Protein AF-A0A0B7BHS2-F1 (afdb_monomer)

Foldseek 3Di:
DPQQADPPPNVFHKDKDKDWDAKDADPPPAPDHRHIAHIDIDIDIDGPDPVVVVVVVVCVVCVVVVNPDGAAQDPVVRDHRD

Structure (mmCIF, N/CA/C/O backbone):
data_AF-A0A0B7BHS2-F1
#
_entry.id   AF-A0A0B7BHS2-F1
#
loop_
_atom_site.group_PDB
_atom_site.id
_atom_site.type_symbol
_atom_site.label_atom_id
_atom_site.label_alt_id
_atom_site.label_comp_id
_atom_site.label_asym_id
_atom_site.label_entity_id
_atom_site.label_seq_id
_atom_site.pdbx_PDB_ins_code
_atom_site.Cartn_x
_atom_site.Cartn_y
_atom_site.Cartn_z
_atom_site.occupancy
_atom_site.B_iso_or_equiv
_atom_site.auth_seq_id
_atom_site.auth_comp_id
_atom_site.auth_asym_id
_atom_site.auth_atom_id
_atom_site.pdbx_PDB_model_num
ATOM 1 N N . LEU A 1 1 ? 21.652 -0.183 6.102 1.00 48.28 1 LEU A N 1
ATOM 2 C CA . LEU A 1 1 ? 21.346 0.516 4.834 1.00 48.28 1 LEU A CA 1
ATOM 3 C C . LEU A 1 1 ? 20.226 -0.259 4.158 1.00 48.28 1 LEU A C 1
ATOM 5 O O . LEU A 1 1 ? 20.411 -1.445 3.924 1.00 48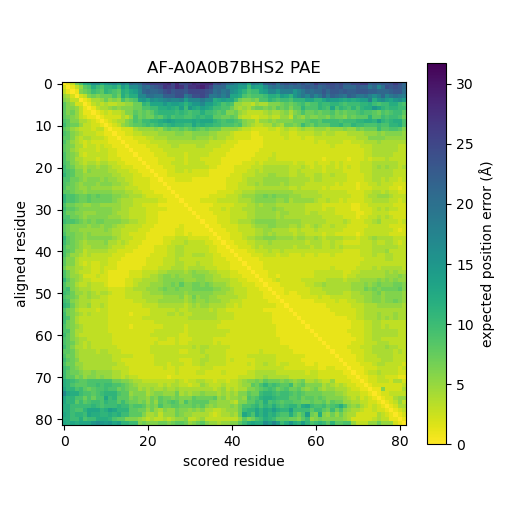.28 1 LEU A O 1
ATOM 9 N N . ILE A 1 2 ? 19.053 0.346 3.960 1.00 57.44 2 ILE A N 1
ATOM 10 C CA . ILE A 1 2 ? 17.980 -0.296 3.183 1.00 57.44 2 ILE A CA 1
ATOM 11 C C . ILE A 1 2 ? 18.422 -0.225 1.715 1.00 57.44 2 ILE A C 1
ATOM 13 O O . ILE A 1 2 ? 18.791 0.868 1.281 1.00 57.44 2 ILE A O 1
ATOM 17 N N . PRO A 1 3 ? 18.464 -1.341 0.972 1.00 59.19 3 PRO A N 1
ATOM 18 C CA . PRO A 1 3 ? 18.898 -1.311 -0.415 1.00 59.19 3 PRO A CA 1
ATOM 19 C C . PRO A 1 3 ? 17.985 -0.402 -1.246 1.00 59.19 3 PRO A C 1
ATOM 21 O O . PRO A 1 3 ? 16.763 -0.435 -1.120 1.00 59.19 3 PRO A O 1
ATOM 24 N N . HIS A 1 4 ? 18.595 0.419 -2.101 1.00 67.06 4 HIS A N 1
ATOM 25 C CA . HIS A 1 4 ? 17.890 1.260 -3.078 1.00 67.06 4 HIS A CA 1
ATOM 26 C C . HIS A 1 4 ? 17.381 0.458 -4.292 1.00 67.06 4 HIS A C 1
ATOM 28 O O . HIS A 1 4 ? 16.843 1.041 -5.229 1.00 67.06 4 HIS A O 1
ATOM 34 N N . TRP A 1 5 ? 17.577 -0.861 -4.279 1.00 74.25 5 TRP A N 1
ATOM 35 C CA . TRP A 1 5 ? 17.270 -1.797 -5.352 1.00 74.25 5 TRP A CA 1
ATOM 36 C C . TRP A 1 5 ? 16.274 -2.855 -4.873 1.00 74.25 5 TRP A C 1
ATOM 38 O O . TRP A 1 5 ? 16.220 -3.202 -3.691 1.00 74.25 5 TRP A O 1
ATOM 48 N N . ALA A 1 6 ? 15.479 -3.373 -5.804 1.00 79.94 6 ALA A N 1
ATOM 49 C CA . ALA A 1 6 ? 14.625 -4.529 -5.568 1.00 79.94 6 ALA A CA 1
ATOM 50 C C . ALA A 1 6 ? 15.441 -5.829 -5.666 1.00 79.94 6 ALA A C 1
ATOM 52 O O . ALA A 1 6 ? 16.213 -5.996 -6.605 1.00 79.94 6 ALA A O 1
ATOM 53 N N . GLY A 1 7 ? 15.251 -6.745 -4.708 1.00 81.75 7 GLY A N 1
ATOM 54 C CA . GLY A 1 7 ? 15.938 -8.042 -4.626 1.00 81.75 7 GLY A CA 1
ATOM 55 C C . GLY A 1 7 ? 16.070 -8.768 -5.970 1.00 81.75 7 GLY A C 1
ATOM 56 O O . GLY A 1 7 ? 15.035 -9.081 -6.554 1.00 81.75 7 GLY A O 1
ATOM 57 N N . GLY A 1 8 ? 17.287 -9.046 -6.458 1.00 86.81 8 GLY A N 1
ATOM 58 C CA . GLY A 1 8 ? 17.512 -9.695 -7.760 1.00 86.81 8 GLY A CA 1
ATOM 59 C C . GLY A 1 8 ? 17.515 -8.753 -8.974 1.00 86.81 8 GLY A C 1
ATOM 60 O O . GLY A 1 8 ? 17.505 -9.221 -10.110 1.00 86.81 8 GLY A O 1
ATOM 61 N N . TYR A 1 9 ? 17.501 -7.436 -8.743 1.00 85.88 9 TYR A N 1
ATOM 62 C CA . TYR A 1 9 ? 17.550 -6.382 -9.761 1.00 85.88 9 TYR A CA 1
ATOM 63 C C . TYR A 1 9 ? 18.591 -5.310 -9.402 1.00 85.88 9 TYR A C 1
ATOM 65 O O . TYR A 1 9 ? 18.361 -4.114 -9.573 1.00 85.88 9 TYR A O 1
ATOM 73 N N . GLU A 1 10 ? 19.749 -5.726 -8.895 1.00 85.75 10 GLU A N 1
ATOM 74 C CA . GLU A 1 10 ? 20.776 -4.868 -8.287 1.00 85.75 10 GLU A CA 1
ATOM 75 C C . GLU A 1 10 ? 21.287 -3.760 -9.231 1.00 85.75 10 GLU A C 1
ATOM 77 O O . GLU A 1 10 ? 21.650 -2.681 -8.770 1.00 85.75 10 GLU A O 1
ATOM 82 N N . ASN A 1 11 ? 21.261 -4.000 -10.547 1.00 87.38 11 ASN A N 1
ATOM 83 C CA . ASN A 1 11 ? 21.680 -3.047 -11.586 1.00 87.38 11 ASN A CA 1
ATOM 84 C C . ASN A 1 11 ? 20.506 -2.372 -12.319 1.00 87.38 11 ASN A C 1
ATOM 86 O O . ASN A 1 11 ? 20.704 -1.725 -13.346 1.00 87.38 11 ASN A O 1
ATOM 90 N N . THR A 1 12 ? 19.276 -2.544 -11.831 1.00 89.50 12 THR A N 1
ATOM 91 C CA . THR A 1 12 ? 18.078 -1.943 -12.429 1.00 89.50 12 THR A CA 1
ATOM 92 C C . THR A 1 12 ? 17.615 -0.771 -11.566 1.00 89.50 12 THR A C 1
ATOM 94 O O . THR A 1 12 ? 17.543 -0.908 -10.339 1.00 89.50 12 THR A O 1
ATOM 97 N N . PRO A 1 13 ? 17.236 0.377 -12.158 1.00 90.31 13 PRO A N 1
ATOM 98 C CA . PRO A 1 13 ? 16.573 1.433 -11.402 1.00 90.31 13 PRO A CA 1
ATOM 99 C C . PRO A 1 13 ? 15.324 0.889 -10.696 1.00 90.31 13 PRO A C 1
ATOM 101 O O . PRO A 1 13 ? 14.761 -0.125 -11.098 1.00 90.31 13 PRO A O 1
ATOM 104 N N . THR A 1 14 ? 14.884 1.531 -9.620 1.00 92.69 14 THR A N 1
ATOM 105 C CA . THR A 1 14 ? 13.774 1.032 -8.798 1.00 92.69 14 THR A CA 1
ATOM 106 C C . THR A 1 14 ? 12.794 2.159 -8.503 1.00 92.69 14 THR A C 1
ATOM 108 O O . THR A 1 14 ? 13.178 3.237 -8.054 1.00 92.69 14 THR A O 1
ATOM 111 N N . TRP A 1 15 ? 11.509 1.901 -8.728 1.00 92.69 15 TRP A N 1
ATOM 112 C CA . TRP A 1 15 ? 10.423 2.755 -8.276 1.00 92.69 15 TRP A CA 1
ATOM 113 C C . TRP A 1 15 ? 10.251 2.608 -6.769 1.00 92.69 15 TRP A C 1
ATOM 115 O O . TRP A 1 15 ? 10.054 1.501 -6.263 1.00 92.69 15 TRP A O 1
ATOM 125 N N . LYS A 1 16 ? 10.288 3.733 -6.058 1.00 92.75 16 LYS A N 1
ATOM 126 C CA . LYS A 1 16 ? 9.962 3.817 -4.635 1.00 92.75 16 LYS A CA 1
ATOM 127 C C . LYS A 1 16 ? 8.525 4.309 -4.484 1.00 92.75 16 LYS A C 1
ATOM 129 O O . LYS A 1 16 ? 8.178 5.359 -5.019 1.00 92.75 16 LYS A O 1
ATOM 134 N N . ILE A 1 17 ? 7.707 3.566 -3.746 1.00 94.06 17 ILE A N 1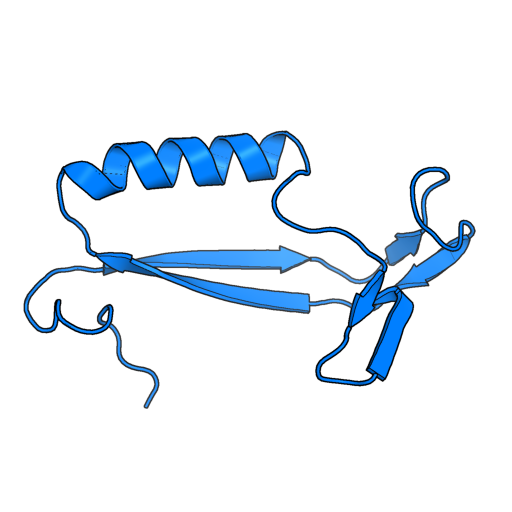
ATOM 135 C CA . ILE A 1 17 ? 6.315 3.922 -3.460 1.00 94.06 17 ILE A CA 1
ATOM 136 C C . ILE A 1 17 ? 6.181 4.123 -1.956 1.00 94.06 17 ILE A C 1
ATOM 138 O O . ILE A 1 17 ? 6.317 3.168 -1.190 1.00 94.06 17 ILE A O 1
ATOM 142 N N . ASP A 1 18 ? 5.906 5.355 -1.542 1.00 95.00 18 ASP A N 1
ATOM 143 C CA . ASP A 1 18 ? 5.670 5.698 -0.143 1.00 95.00 18 ASP A CA 1
ATOM 144 C C . ASP A 1 18 ? 4.167 5.833 0.118 1.00 95.00 18 ASP A C 1
ATOM 146 O O . ASP A 1 18 ? 3.488 6.693 -0.442 1.00 95.00 18 ASP A O 1
ATOM 150 N N . TYR A 1 19 ? 3.649 4.976 0.994 1.00 95.50 19 TYR A N 1
ATOM 151 C CA . TYR A 1 19 ? 2.290 5.059 1.507 1.00 95.50 19 TYR A CA 1
ATOM 152 C C . TYR A 1 19 ? 2.302 5.715 2.880 1.00 95.50 19 TYR A C 1
ATOM 154 O O . TYR A 1 19 ? 2.963 5.228 3.804 1.00 95.50 19 TYR A O 1
ATOM 162 N N . TYR A 1 20 ? 1.523 6.784 3.021 1.00 94.12 20 TYR A N 1
ATOM 163 C CA . TYR A 1 20 ? 1.317 7.474 4.285 1.00 94.12 20 TYR A CA 1
ATOM 164 C C . TYR A 1 20 ? -0.157 7.440 4.676 1.00 94.12 20 TYR A C 1
ATOM 166 O O . TYR A 1 20 ? -1.018 7.928 3.945 1.00 94.12 20 TYR A O 1
ATOM 174 N N . PHE A 1 21 ? -0.427 6.877 5.850 1.00 92.44 21 PHE A N 1
ATOM 175 C CA . PHE A 1 21 ? -1.742 6.862 6.469 1.00 92.44 21 PHE A CA 1
ATOM 176 C C . PHE A 1 21 ? -1.647 7.578 7.814 1.00 92.44 21 PHE A C 1
ATOM 178 O O . PHE A 1 21 ? -1.005 7.060 8.732 1.00 92.44 21 PHE A O 1
ATOM 185 N N . PRO A 1 22 ? -2.244 8.770 7.958 1.00 94.62 22 PRO A N 1
ATOM 186 C CA . PRO A 1 22 ? -2.304 9.441 9.246 1.00 94.62 22 PRO A CA 1
ATOM 187 C C . PRO A 1 22 ? -3.207 8.666 10.212 1.00 94.62 22 PRO A C 1
ATOM 189 O O . PRO A 1 22 ? -4.047 7.868 9.793 1.00 94.62 22 PRO A O 1
ATOM 192 N N . SER A 1 23 ? -3.042 8.916 11.510 1.00 95.44 23 SER A N 1
ATOM 193 C CA . SER A 1 23 ? -3.976 8.429 12.524 1.00 95.44 23 SER A CA 1
ATOM 194 C C . SER A 1 23 ? -5.368 9.002 12.277 1.00 95.44 23 SER A C 1
ATOM 196 O O . SER A 1 23 ? -5.529 10.067 11.676 1.00 95.44 23 SER A O 1
ATOM 198 N N . GLY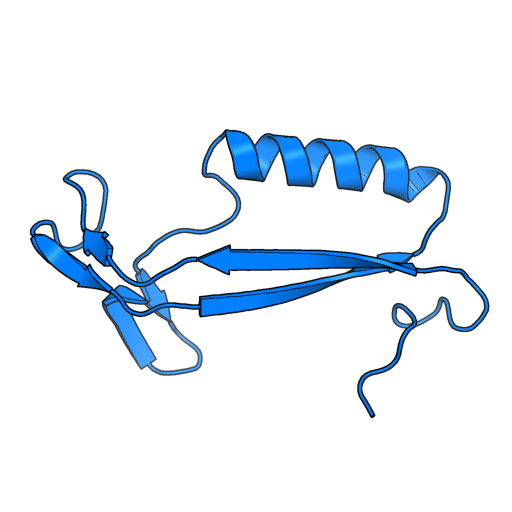 A 1 24 ? -6.388 8.303 12.756 1.00 96.25 24 GLY A N 1
ATOM 199 C CA . GLY A 1 24 ? -7.762 8.738 12.565 1.00 96.25 24 GLY A CA 1
ATOM 200 C C . GLY A 1 24 ? -8.747 7.967 13.422 1.00 96.25 24 GLY A C 1
ATOM 201 O O . GLY A 1 24 ? -8.371 7.265 14.358 1.00 96.25 24 GLY A O 1
ATOM 202 N N . THR A 1 25 ? -10.024 8.125 13.088 1.00 97.50 25 THR A N 1
ATOM 203 C CA . THR A 1 25 ? -11.144 7.445 13.746 1.00 97.50 25 THR A CA 1
ATOM 204 C C . THR A 1 25 ? -11.787 6.463 12.779 1.00 97.50 25 THR A C 1
ATOM 206 O O . THR A 1 25 ? -11.952 6.761 11.594 1.00 97.50 25 THR A O 1
ATOM 209 N N . GLN A 1 26 ? -12.136 5.278 13.269 1.00 97.25 26 GLN A N 1
ATOM 210 C CA . GLN A 1 26 ? -12.740 4.234 12.457 1.00 97.25 26 GLN A CA 1
ATOM 211 C C . GLN A 1 26 ? -14.140 4.618 11.964 1.00 97.25 26 GLN A C 1
ATOM 213 O O . GLN A 1 26 ? -14.997 5.038 12.739 1.00 97.25 26 GLN A O 1
ATOM 218 N N . GLN A 1 27 ? -14.354 4.460 10.657 1.00 94.94 27 GLN A N 1
ATOM 219 C CA . GLN A 1 27 ? -15.622 4.700 9.972 1.00 94.94 27 GLN A CA 1
ATOM 220 C C . GLN A 1 27 ? -16.581 3.511 10.156 1.00 94.94 27 GLN A C 1
ATOM 222 O O . GLN A 1 27 ? -16.138 2.438 10.566 1.00 94.94 27 GLN A O 1
ATOM 227 N N . PRO A 1 28 ? -17.875 3.649 9.805 1.00 97.06 28 PRO A N 1
ATOM 228 C CA . PRO A 1 28 ? -18.851 2.561 9.923 1.00 97.06 28 PRO A CA 1
ATOM 229 C C . PRO A 1 28 ? -18.494 1.270 9.170 1.00 97.06 28 PRO A C 1
ATOM 231 O O . PRO A 1 28 ? -18.999 0.210 9.513 1.00 97.06 28 PRO A O 1
ATOM 234 N N . CYS A 1 29 ? -17.638 1.345 8.147 1.00 93.06 29 CYS A N 1
ATOM 235 C CA . CYS A 1 29 ? -17.165 0.178 7.400 1.00 93.06 29 CYS A CA 1
ATOM 236 C C . CYS A 1 29 ? -15.953 -0.532 8.031 1.00 93.06 29 CYS A C 1
ATOM 238 O O . CYS A 1 29 ? -15.503 -1.539 7.490 1.00 93.06 29 CYS A O 1
ATOM 240 N N . HIS A 1 30 ? -15.384 -0.004 9.117 1.00 94.75 30 HIS A N 1
ATOM 241 C CA . HIS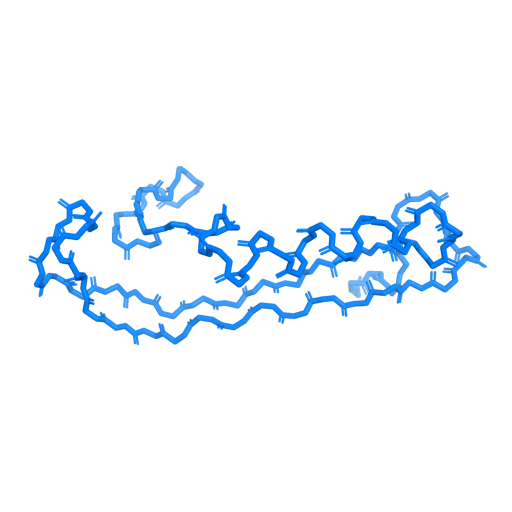 A 1 30 ? -14.232 -0.596 9.801 1.00 94.75 30 HIS A CA 1
ATOM 242 C C . HIS A 1 30 ? -14.672 -1.521 10.951 1.00 94.75 30 HIS A C 1
ATOM 244 O O . HIS A 1 30 ? -15.817 -1.430 11.392 1.00 94.75 30 HIS A O 1
ATOM 250 N N . PRO A 1 31 ? -13.774 -2.384 11.470 1.00 95.00 31 PRO A N 1
ATOM 251 C CA . PRO A 1 31 ? -14.132 -3.370 12.493 1.00 95.00 31 PRO A CA 1
ATOM 252 C C . PRO A 1 31 ? -14.690 -2.779 13.794 1.00 95.00 31 PRO A C 1
ATOM 254 O O . PRO A 1 31 ? -15.592 -3.366 14.379 1.00 95.00 31 PRO A O 1
ATOM 257 N N . ASN A 1 32 ? -14.183 -1.621 14.234 1.00 95.75 32 ASN A N 1
ATOM 258 C CA . ASN A 1 32 ? -14.576 -0.980 15.493 1.00 95.75 32 ASN A CA 1
ATOM 259 C C . ASN A 1 32 ? -14.936 0.505 15.272 1.00 95.75 32 ASN A C 1
ATOM 261 O O . ASN A 1 32 ? -14.123 1.381 15.585 1.00 95.75 32 ASN A O 1
ATOM 265 N N . PRO A 1 33 ? -16.120 0.833 14.713 1.00 97.12 33 PRO A N 1
ATOM 266 C CA . PRO A 1 33 ? -16.508 2.214 14.414 1.00 97.12 33 PRO A CA 1
ATOM 267 C C . PRO A 1 33 ? -16.403 3.146 15.631 1.00 97.12 33 PRO A C 1
ATOM 269 O O . PRO A 1 33 ? -16.776 2.782 16.742 1.00 97.12 33 PRO A O 1
ATOM 272 N N . GLY A 1 34 ? -15.890 4.362 15.425 1.00 97.25 34 GLY A N 1
ATOM 273 C CA . GLY A 1 34 ? -15.680 5.353 16.490 1.00 97.25 34 GLY A CA 1
ATOM 274 C C . GLY A 1 34 ? -14.389 5.176 17.300 1.00 97.25 34 GLY A C 1
ATOM 275 O O . GLY A 1 34 ? -13.969 6.120 17.96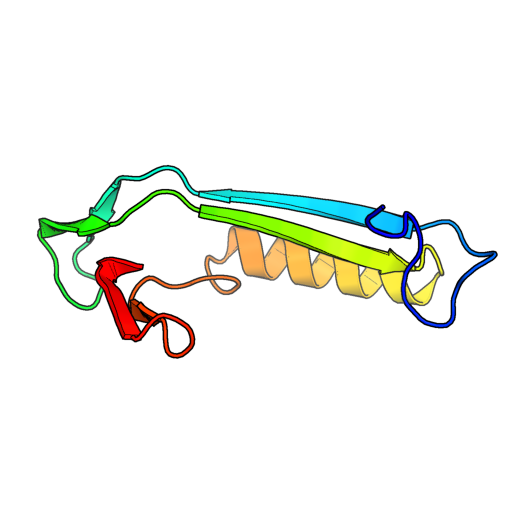7 1.00 97.25 34 GLY A O 1
ATOM 276 N N . MET A 1 35 ? -13.706 4.029 17.205 1.00 97.19 35 MET A N 1
ATOM 277 C CA . MET A 1 35 ? -12.419 3.819 17.877 1.00 97.19 35 MET A CA 1
ATOM 278 C C . MET A 1 35 ? -11.255 4.448 17.094 1.00 97.19 35 MET A C 1
ATOM 280 O O . MET A 1 35 ? -11.274 4.461 15.857 1.00 97.19 35 MET A O 1
ATOM 284 N N . PRO A 1 36 ? -10.204 4.943 17.772 1.00 96.88 36 PRO A N 1
ATOM 285 C CA . PRO A 1 36 ? -9.027 5.479 17.100 1.00 96.88 36 PRO A CA 1
ATOM 286 C C . PRO A 1 36 ? -8.188 4.371 16.450 1.00 96.88 36 PRO A C 1
ATOM 288 O O . PRO A 1 36 ? -8.156 3.234 16.922 1.00 96.88 36 PRO A O 1
ATOM 291 N N . TYR A 1 37 ? -7.453 4.726 15.399 1.00 95.50 37 TYR A N 1
ATOM 292 C CA . TYR A 1 37 ? -6.372 3.921 14.829 1.00 95.50 37 TYR A CA 1
ATOM 293 C C . TYR A 1 37 ? -5.104 4.770 14.663 1.00 95.50 37 TYR A C 1
ATOM 295 O O . TYR A 1 37 ? -5.157 5.998 14.543 1.00 95.50 37 TYR A O 1
ATOM 303 N N . ASN A 1 38 ? -3.943 4.114 14.685 1.00 91.75 38 ASN A N 1
ATOM 304 C CA . ASN A 1 38 ? -2.648 4.800 14.660 1.00 91.75 38 ASN A CA 1
ATOM 305 C C . ASN A 1 38 ? -2.184 5.109 13.233 1.00 91.75 38 ASN A C 1
ATOM 307 O O . ASN A 1 38 ? -2.572 4.431 12.285 1.00 91.75 38 ASN A O 1
ATOM 311 N N . SER A 1 39 ? -1.304 6.101 13.090 1.00 93.12 39 SER A N 1
ATOM 312 C CA . SER A 1 39 ? -0.658 6.369 11.808 1.00 93.12 39 SER A CA 1
ATOM 313 C C . SER A 1 39 ? 0.264 5.218 11.395 1.00 93.12 39 SER A C 1
ATOM 315 O O . SER A 1 39 ? 0.842 4.508 12.225 1.00 93.12 39 SER A O 1
ATOM 317 N N . MET A 1 40 ? 0.440 5.047 10.087 1.00 91.62 40 MET A N 1
ATOM 318 C CA . MET A 1 40 ? 1.404 4.116 9.519 1.00 91.62 40 MET A CA 1
ATOM 319 C C . MET A 1 40 ? 2.069 4.688 8.269 1.00 91.62 40 MET A C 1
ATOM 321 O O . MET A 1 40 ? 1.447 5.357 7.448 1.00 91.62 40 MET A O 1
ATOM 325 N N . MET A 1 41 ? 3.347 4.353 8.106 1.00 94.31 41 MET A N 1
ATOM 326 C CA . MET A 1 41 ? 4.099 4.586 6.879 1.00 94.31 41 MET A CA 1
ATOM 327 C C . MET A 1 41 ? 4.643 3.259 6.362 1.00 94.31 41 MET A C 1
ATOM 329 O O . MET A 1 41 ? 5.109 2.424 7.148 1.00 94.31 41 MET A O 1
ATOM 333 N N . ARG A 1 42 ? 4.556 3.036 5.053 1.00 92.81 42 ARG A N 1
ATOM 334 C CA . ARG A 1 42 ? 5.136 1.867 4.386 1.00 92.81 42 ARG A CA 1
ATOM 335 C C . ARG A 1 42 ? 5.815 2.308 3.104 1.00 92.81 42 ARG A C 1
ATOM 337 O O . ARG A 1 42 ? 5.242 3.079 2.345 1.00 92.81 42 ARG A O 1
ATOM 344 N N . THR A 1 43 ? 6.995 1.761 2.861 1.00 94.19 43 THR A N 1
ATOM 345 C CA . THR A 1 43 ? 7.702 1.925 1.595 1.00 94.19 43 THR A CA 1
ATOM 346 C C . THR A 1 43 ? 7.718 0.585 0.879 1.00 94.19 43 THR A C 1
ATOM 348 O O . THR A 1 43 ? 8.028 -0.440 1.487 1.00 94.19 43 THR A O 1
ATOM 351 N N . ALA A 1 44 ? 7.371 0.603 -0.402 1.00 92.19 44 ALA A N 1
ATOM 352 C CA . ALA A 1 44 ? 7.506 -0.525 -1.309 1.00 92.19 44 ALA A CA 1
ATOM 353 C C . ALA A 1 44 ? 8.464 -0.165 -2.450 1.00 92.19 44 ALA A C 1
ATOM 355 O O . ALA A 1 44 ? 8.616 1.007 -2.804 1.00 92.19 44 ALA A O 1
ATOM 356 N N . TYR A 1 45 ? 9.091 -1.189 -3.020 1.00 91.12 45 TYR A N 1
ATOM 357 C CA . TYR A 1 45 ? 10.079 -1.066 -4.085 1.00 91.12 45 TYR A CA 1
ATOM 358 C C . TYR A 1 45 ? 9.696 -1.980 -5.243 1.00 91.12 45 TYR A C 1
ATOM 360 O O . TYR A 1 45 ? 9.318 -3.130 -5.020 1.00 91.12 45 TYR A O 1
ATOM 368 N N . LEU A 1 46 ? 9.794 -1.472 -6.469 1.00 92.75 46 LEU A N 1
ATOM 369 C CA . LEU A 1 46 ? 9.500 -2.218 -7.689 1.00 92.75 46 LEU A CA 1
ATOM 370 C C . LEU A 1 46 ? 10.598 -1.948 -8.732 1.00 92.75 46 LEU A C 1
ATOM 372 O O . LEU A 1 46 ? 10.878 -0.776 -8.985 1.00 92.75 46 LEU A O 1
ATOM 376 N N . PRO A 1 47 ? 11.210 -2.970 -9.361 1.00 93.62 47 PRO A N 1
ATOM 377 C CA . PRO A 1 47 ? 12.202 -2.754 -10.417 1.00 93.62 47 PRO A CA 1
ATOM 378 C C . PRO A 1 47 ? 11.621 -1.887 -11.536 1.00 93.62 47 PRO A C 1
ATOM 380 O O . PRO A 1 47 ? 10.459 -2.044 -11.891 1.00 93.62 47 PRO A O 1
ATOM 383 N N . ALA A 1 48 ? 12.383 -0.978 -12.125 1.00 92.31 48 ALA A N 1
ATOM 384 C CA . ALA A 1 48 ? 11.928 -0.112 -13.208 1.00 92.31 48 ALA A CA 1
ATOM 385 C C . ALA A 1 48 ? 12.141 -0.781 -14.573 1.00 92.31 48 ALA A C 1
ATOM 387 O O . ALA A 1 48 ? 12.985 -0.366 -15.361 1.00 92.31 48 ALA A O 1
ATOM 388 N N . ILE A 1 49 ? 11.364 -1.834 -14.822 1.00 94.00 49 ILE A N 1
ATOM 389 C CA . ILE A 1 49 ? 11.294 -2.561 -16.097 1.00 94.00 49 ILE A CA 1
ATOM 390 C C . ILE A 1 49 ? 9.921 -2.358 -16.748 1.00 94.00 49 ILE A C 1
ATOM 392 O O . ILE A 1 49 ? 8.979 -1.930 -16.080 1.00 94.00 49 ILE A O 1
ATOM 396 N N . ASP A 1 50 ? 9.768 -2.716 -18.020 1.00 94.12 50 ASP A N 1
ATOM 397 C CA . ASP A 1 50 ? 8.520 -2.491 -18.769 1.00 9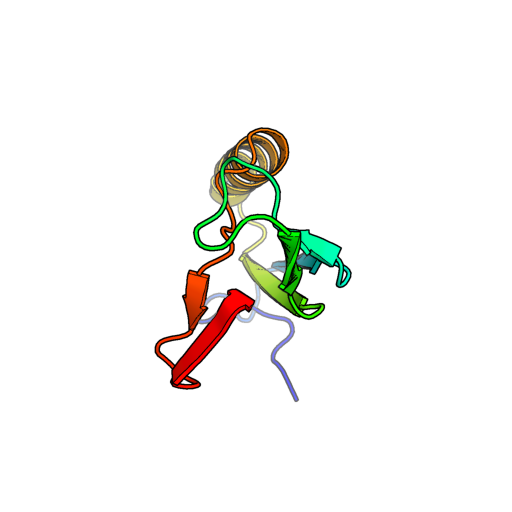4.12 50 ASP A CA 1
ATOM 398 C C . ASP A 1 50 ? 7.289 -3.119 -18.094 1.00 94.12 50 ASP A C 1
ATOM 400 O O . ASP A 1 50 ? 6.238 -2.484 -17.971 1.00 94.12 50 ASP A O 1
ATOM 404 N N . ALA A 1 51 ? 7.435 -4.335 -17.556 1.00 92.31 51 ALA A N 1
ATOM 405 C CA . ALA A 1 51 ? 6.367 -5.027 -16.829 1.00 92.31 51 ALA A CA 1
ATOM 406 C C . ALA A 1 51 ? 5.880 -4.249 -15.590 1.00 92.31 51 ALA A C 1
ATOM 408 O O . ALA A 1 51 ? 4.713 -4.340 -15.196 1.00 92.31 51 ALA A O 1
ATOM 409 N N . SER A 1 52 ? 6.749 -3.438 -14.989 1.00 92.69 52 SER A N 1
ATOM 410 C CA . SER A 1 52 ? 6.443 -2.691 -13.773 1.00 92.69 52 SER A CA 1
ATOM 411 C C . SER A 1 52 ? 5.492 -1.528 -14.001 1.00 92.69 52 SER A C 1
ATOM 413 O O . SER A 1 52 ? 4.802 -1.129 -13.066 1.00 92.69 52 SER A O 1
ATOM 415 N N . ILE A 1 53 ? 5.381 -1.013 -15.227 1.00 94.44 53 ILE A N 1
ATOM 416 C CA . ILE A 1 53 ? 4.433 0.061 -15.551 1.00 94.44 53 ILE A CA 1
ATOM 417 C C . ILE A 1 53 ? 2.998 -0.407 -15.283 1.00 94.44 53 ILE A C 1
ATOM 419 O O . ILE A 1 53 ? 2.221 0.299 -14.638 1.00 94.44 53 ILE A O 1
ATOM 423 N N . HIS A 1 54 ? 2.661 -1.626 -15.711 1.00 95.94 54 HIS A N 1
ATOM 424 C CA . HIS A 1 54 ? 1.331 -2.190 -15.492 1.00 95.94 54 HIS A CA 1
ATOM 425 C C . HIS A 1 54 ? 1.055 -2.409 -13.997 1.00 95.94 54 HIS A C 1
ATOM 427 O O . HIS A 1 54 ? -0.010 -2.049 -13.495 1.00 95.94 54 HIS A O 1
ATOM 433 N N . ILE A 1 55 ? 2.042 -2.924 -13.259 1.00 96.06 55 ILE A N 1
ATOM 434 C CA . ILE A 1 55 ? 1.941 -3.132 -11.808 1.00 96.06 55 ILE A CA 1
ATOM 435 C C . ILE A 1 55 ? 1.731 -1.796 -11.078 1.00 96.06 55 ILE A C 1
ATOM 437 O O . ILE A 1 55 ? 0.859 -1.705 -10.215 1.00 96.06 55 ILE A O 1
ATOM 441 N N . LEU A 1 56 ? 2.463 -0.739 -11.448 1.00 95.56 56 LEU A N 1
ATOM 442 C CA . LEU A 1 56 ? 2.284 0.599 -10.874 1.00 95.56 56 LEU A CA 1
ATOM 443 C C . LEU A 1 56 ? 0.873 1.140 -11.106 1.00 95.56 56 LEU A C 1
ATOM 445 O O . LEU A 1 56 ? 0.272 1.701 -10.188 1.00 95.56 56 LEU A O 1
ATOM 449 N N . MET A 1 57 ? 0.322 0.957 -12.309 1.00 96.06 57 MET A N 1
ATOM 450 C CA . MET A 1 57 ? -1.048 1.375 -12.614 1.00 96.06 57 MET A CA 1
ATOM 451 C C . MET A 1 57 ? -2.070 0.627 -11.755 1.00 96.06 57 MET A C 1
ATOM 453 O O . MET A 1 57 ? -2.977 1.256 -11.206 1.00 96.06 57 MET A O 1
ATOM 457 N N . LEU A 1 58 ? -1.904 -0.687 -11.584 1.00 97.69 58 LEU A N 1
ATOM 458 C CA . LEU A 1 58 ? -2.785 -1.494 -10.741 1.00 97.69 58 LEU A CA 1
ATOM 459 C C . LEU A 1 58 ? -2.687 -1.111 -9.261 1.00 97.69 58 LEU A C 1
ATOM 461 O O . LEU A 1 58 ? -3.724 -0.939 -8.627 1.00 97.69 58 LEU A O 1
ATOM 465 N N . LEU A 1 59 ? -1.479 -0.906 -8.724 1.00 96.88 59 LEU A N 1
ATOM 466 C CA . LEU A 1 59 ? -1.274 -0.460 -7.338 1.00 96.88 59 LEU A CA 1
ATOM 467 C C . LEU A 1 59 ? -1.871 0.930 -7.087 1.00 96.88 59 LEU A C 1
ATOM 469 O O . LEU A 1 59 ? -2.497 1.175 -6.055 1.00 96.88 59 LEU A O 1
ATOM 473 N N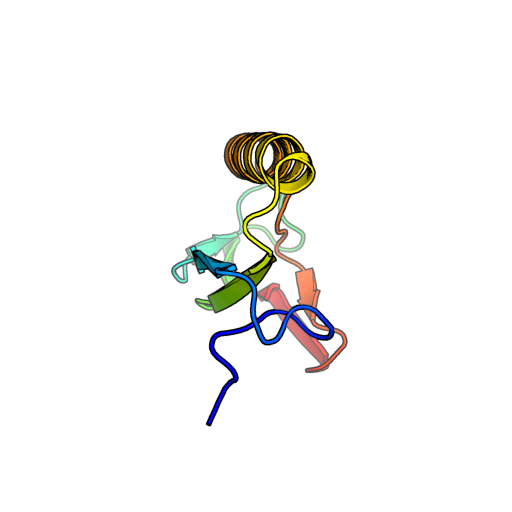 . ARG A 1 60 ? -1.728 1.848 -8.049 1.00 95.56 60 ARG A N 1
ATOM 474 C CA . ARG A 1 60 ? -2.369 3.166 -7.979 1.00 95.56 60 ARG A CA 1
ATOM 475 C C . ARG A 1 60 ? -3.891 3.031 -7.978 1.00 95.56 60 ARG A C 1
ATOM 477 O O . ARG A 1 60 ? -4.566 3.686 -7.186 1.00 95.56 60 ARG A O 1
ATOM 484 N N . LEU A 1 61 ? -4.435 2.182 -8.847 1.00 97.75 61 LEU A N 1
ATOM 485 C CA . LEU A 1 61 ? -5.872 1.960 -8.958 1.00 97.75 61 LEU A CA 1
ATOM 486 C C . LEU A 1 61 ? -6.453 1.294 -7.706 1.00 97.75 61 LEU A C 1
ATOM 488 O O . LEU A 1 61 ? -7.507 1.715 -7.228 1.00 97.75 61 LEU A O 1
ATOM 492 N N . SER A 1 62 ? -5.764 0.298 -7.147 1.00 97.69 62 SER A N 1
ATOM 493 C CA . SER A 1 62 ? -6.159 -0.351 -5.896 1.00 97.69 62 SER A CA 1
ATOM 494 C C . SER A 1 62 ? -6.110 0.631 -4.728 1.00 97.69 62 SER A C 1
ATOM 496 O O . SER A 1 62 ? -7.015 0.625 -3.896 1.00 97.69 62 SER A O 1
ATOM 498 N N . PHE A 1 63 ? -5.122 1.532 -4.699 1.00 95.75 63 PHE A N 1
ATOM 499 C CA . PHE A 1 63 ? -5.029 2.566 -3.671 1.00 95.75 63 PHE A CA 1
ATOM 500 C C . PHE A 1 63 ? -6.202 3.550 -3.755 1.00 95.75 63 PHE A C 1
ATOM 502 O O . PHE A 1 63 ? -6.885 3.771 -2.758 1.00 95.75 63 PHE A O 1
ATOM 509 N N . ILE A 1 64 ? -6.505 4.066 -4.953 1.00 95.94 64 ILE A N 1
ATOM 510 C CA . ILE A 1 64 ? -7.654 4.962 -5.190 1.00 95.94 64 ILE A CA 1
ATOM 511 C C . ILE A 1 64 ? -8.975 4.289 -4.793 1.00 95.94 64 ILE A C 1
ATOM 513 O O . ILE A 1 64 ? -9.862 4.931 -4.233 1.00 95.94 64 ILE A O 1
ATOM 517 N N . ARG A 1 65 ? -9.102 2.983 -5.044 1.00 96.81 65 ARG A N 1
ATOM 518 C CA . ARG A 1 65 ? -10.286 2.186 -4.693 1.00 96.81 65 ARG A CA 1
ATOM 519 C C . ARG A 1 65 ? -10.309 1.697 -3.243 1.00 96.81 65 ARG A C 1
ATOM 521 O O . ARG A 1 65 ? -11.226 0.966 -2.890 1.00 96.81 65 ARG A O 1
ATOM 528 N N . LYS A 1 66 ? -9.348 2.107 -2.405 1.00 93.50 66 LYS A N 1
ATOM 529 C CA . LYS A 1 66 ? -9.240 1.714 -0.988 1.00 93.50 66 LYS A CA 1
ATOM 530 C C . LYS A 1 66 ? -9.086 0.196 -0.776 1.00 93.50 66 LYS A C 1
ATOM 532 O O . LYS A 1 66 ? -9.587 -0.346 0.199 1.00 93.50 66 LYS A O 1
ATOM 537 N N . LEU A 1 67 ? -8.394 -0.488 -1.689 1.00 95.44 67 LEU A N 1
ATOM 538 C CA . LEU A 1 67 ? -8.172 -1.942 -1.652 1.00 95.44 67 LEU A CA 1
ATOM 539 C C . LEU A 1 67 ? -6.768 -2.336 -1.169 1.00 95.44 67 LEU A C 1
ATOM 541 O O . LEU A 1 67 ? -6.530 -3.500 -0.872 1.00 95.44 67 LEU A O 1
ATOM 545 N N . THR A 1 68 ? -5.822 -1.394 -1.116 1.00 95.12 68 THR A N 1
ATOM 546 C CA . THR A 1 68 ? -4.420 -1.704 -0.776 1.00 95.12 68 THR A CA 1
ATOM 547 C C . THR A 1 68 ? -4.199 -1.910 0.727 1.00 95.12 68 THR A C 1
ATOM 549 O O . THR A 1 68 ? -3.319 -2.671 1.119 1.00 95.12 68 THR A O 1
ATOM 552 N N . PHE A 1 69 ? -4.975 -1.235 1.575 1.00 93.56 69 PHE A N 1
ATOM 553 C CA . PHE A 1 69 ? -4.842 -1.290 3.032 1.00 93.56 69 PHE A CA 1
ATOM 554 C C . PHE A 1 69 ? -6.221 -1.320 3.686 1.00 93.56 69 PHE A C 1
ATOM 556 O O . PHE A 1 69 ? -7.177 -0.767 3.147 1.00 93.56 69 PHE A O 1
ATOM 563 N N . THR A 1 70 ? -6.296 -1.925 4.868 1.00 93.44 70 THR A N 1
ATOM 564 C CA . THR A 1 70 ? -7.481 -1.943 5.729 1.00 93.44 70 THR A CA 1
ATOM 565 C C . THR A 1 70 ? -7.058 -1.700 7.171 1.00 93.44 70 THR A C 1
ATOM 567 O O . THR A 1 70 ? -5.904 -1.949 7.515 1.00 93.44 70 THR A O 1
ATOM 570 N N . ILE A 1 71 ? -7.995 -1.253 8.004 1.00 93.75 71 ILE A N 1
ATOM 571 C CA . ILE A 1 71 ? -7.827 -1.255 9.459 1.00 93.75 71 ILE A CA 1
ATOM 572 C C . ILE A 1 71 ? -8.264 -2.616 9.990 1.00 93.75 71 ILE A C 1
ATOM 574 O O . ILE A 1 71 ? -9.316 -3.128 9.599 1.00 93.75 71 ILE A O 1
ATOM 578 N N . GLY A 1 72 ? -7.457 -3.202 10.869 1.00 90.19 72 GLY A N 1
ATOM 579 C CA . GLY A 1 72 ? -7.761 -4.489 11.484 1.00 90.19 72 GLY A CA 1
ATOM 580 C C . GLY A 1 72 ? -6.747 -4.898 12.545 1.00 90.19 72 GLY A C 1
ATOM 581 O O . GLY A 1 72 ? -6.143 -4.058 13.216 1.00 90.19 72 GLY A O 1
ATOM 582 N N . THR A 1 73 ? -6.572 -6.208 12.706 1.00 90.38 73 THR A N 1
ATOM 583 C CA . THR A 1 73 ? -5.596 -6.778 13.638 1.00 90.38 73 THR A CA 1
ATOM 584 C C . THR A 1 73 ? -4.277 -7.041 12.924 1.00 90.38 73 THR A C 1
ATOM 586 O O . THR A 1 73 ? -4.175 -7.882 12.031 1.00 90.38 73 THR A O 1
ATOM 589 N N . SER A 1 74 ? -3.230 -6.333 13.340 1.00 86.44 74 SER A N 1
ATOM 590 C CA . SER A 1 74 ? -1.866 -6.582 12.891 1.00 86.44 74 SER A CA 1
ATOM 591 C C . SER A 1 74 ? -1.342 -7.870 13.521 1.00 86.44 74 SER A C 1
ATOM 593 O O . SER A 1 74 ? -0.997 -7.887 14.700 1.00 86.44 74 SER A O 1
ATOM 595 N N . LEU A 1 75 ? -1.229 -8.934 12.726 1.00 87.44 75 LEU A N 1
ATOM 596 C CA . LEU A 1 75 ? -0.771 -10.247 13.200 1.00 87.44 75 LEU A CA 1
ATOM 597 C C . LEU A 1 75 ? 0.684 -10.240 13.687 1.00 87.44 75 LEU A C 1
ATOM 599 O O . LEU A 1 75 ? 1.022 -10.921 14.646 1.00 87.44 75 LEU A O 1
ATOM 603 N N . THR A 1 76 ? 1.549 -9.432 13.073 1.00 86.25 76 THR A N 1
ATOM 604 C CA . THR A 1 76 ? 2.973 -9.366 13.444 1.00 86.25 76 THR A CA 1
ATOM 605 C C . THR A 1 76 ? 3.225 -8.647 14.764 1.00 86.25 76 THR A C 1
ATOM 607 O O . THR A 1 76 ? 4.254 -8.868 15.392 1.00 86.25 76 THR A O 1
ATOM 610 N N . ARG A 1 77 ? 2.309 -7.767 15.181 1.00 82.56 77 ARG A N 1
ATOM 611 C CA . ARG A 1 77 ? 2.409 -7.007 16.438 1.00 82.56 77 ARG A CA 1
ATOM 612 C C . ARG A 1 77 ? 1.354 -7.411 17.459 1.00 82.56 77 ARG A C 1
ATOM 614 O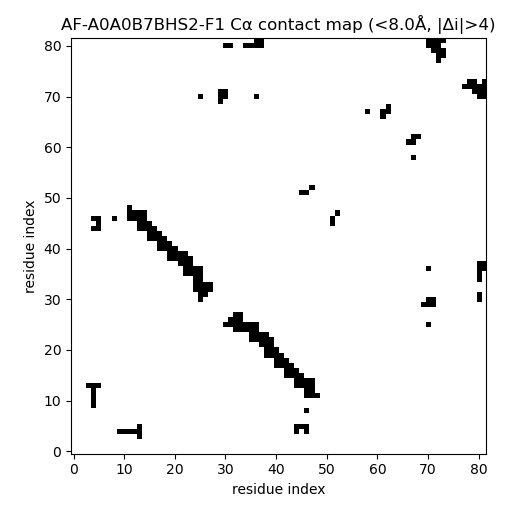 O . ARG A 1 77 ? 1.320 -6.821 18.531 1.00 82.56 77 ARG A O 1
ATOM 621 N N . ASN A 1 78 ? 0.482 -8.348 17.089 1.00 84.69 78 ASN A N 1
ATOM 622 C CA . ASN A 1 78 ? -0.746 -8.682 17.796 1.00 84.69 78 ASN A CA 1
ATOM 623 C C . ASN A 1 78 ? -1.498 -7.427 18.286 1.00 84.69 78 ASN A C 1
ATOM 625 O O . ASN A 1 78 ? -1.816 -7.290 19.464 1.00 84.69 78 ASN A O 1
ATOM 629 N N . LYS A 1 79 ? -1.679 -6.453 17.383 1.00 86.00 79 LYS A N 1
ATOM 630 C CA . LYS A 1 79 ? -2.222 -5.128 17.711 1.00 86.00 79 LYS A CA 1
ATOM 631 C C . LYS A 1 79 ? -3.484 -4.849 16.910 1.00 86.00 79 LYS A C 1
ATOM 633 O O . LYS A 1 79 ? -3.435 -4.816 15.682 1.00 86.00 79 LYS A O 1
ATOM 638 N N . GLU A 1 80 ? -4.584 -4.608 17.608 1.00 87.50 80 GLU A N 1
ATOM 639 C CA . GLU A 1 80 ? -5.854 -4.199 17.007 1.00 87.50 80 GLU A CA 1
ATOM 640 C C . GLU A 1 80 ? -5.839 -2.730 16.560 1.00 87.50 80 GLU A C 1
ATOM 642 O O . GLU A 1 80 ? -4.960 -1.947 16.942 1.00 87.50 80 GLU A O 1
ATOM 647 N N . ASN A 1 81 ? -6.835 -2.347 15.756 1.00 87.44 81 ASN A N 1
ATOM 648 C CA . ASN A 1 81 ? -7.049 -0.972 15.290 1.00 87.44 81 ASN A CA 1
ATOM 649 C C . ASN A 1 81 ? -5.790 -0.377 14.628 1.00 87.44 81 ASN A C 1
ATOM 651 O O . ASN A 1 81 ? -5.365 0.744 14.934 1.00 87.44 81 ASN A O 1
ATOM 655 N N . SER A 1 82 ? -5.144 -1.184 13.783 1.00 80.00 82 SER A N 1
ATOM 656 C CA . SER A 1 82 ? -3.881 -0.875 13.103 1.00 80.00 82 SER A CA 1
ATOM 657 C C . SER A 1 82 ? -3.948 -1.135 11.606 1.00 80.00 82 SER A C 1
ATOM 659 O O . SER A 1 82 ? -4.903 -1.814 11.166 1.00 80.00 82 SER A O 1
#

Sequence (82 aa):
LIPHWAGGYENTPTWKIDYYFPSGTQQPCHPNPGMPYNSMMRTAYLPAIDASIHILMLLRLSFIRKLTFTIGTSLTRNKENS

Radius of gyration: 15.72 Å; Cα contacts (8 Å, |Δi|>4): 112; chains: 1; bounding box: 40×20×37 Å

Organism: NCBI:txid1028688

Me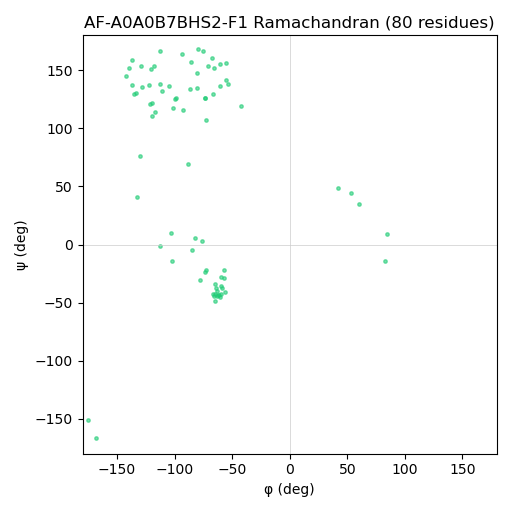an predicted aligned error: 4.73 Å

InterPro domains:
  IPR039396 Deltex, C-terminal [PF18102] (7-81)
  IPR039398 Deltex family [PTHR12622] (8-81)
  IPR039399 Deltex, C-terminal domain superfamily [G3DSA:3.30.390.130] (2-82)

Solvent-accessible surface area (backbone atoms only — not comparable to full-atom values): 5021 Å² total; per-residue (Å²): 133,84,73,85,42,29,92,97,33,82,90,43,59,44,46,77,45,79,48,80,42,76,54,51,65,33,48,87,91,38,89,54,54,75,39,67,33,62,58,50,74,50,77,48,69,40,51,67,48,80,74,38,56,60,51,50,52,50,54,51,50,32,47,78,69,60,66,72,66,74,68,37,70,36,77,93,73,75,35,68,48,63

pLDDT: mean 90.7, std 8.86, range [48.28, 97.75]

Secondary structure (DSSP, 8-state):
---SS-TT-TTS-EEEEEEEE--EE--TTSSSTT-EE--EEEEEEEE-SHHHHHHHHHHHHHHHTT-S---S-BTTTTBS--

Nearest PDB structures (foldseek):
  3pg6-assembly2_B  TM=9.446E-01  e=2.783E-05  Homo sapiens
  3rhi-assembly1_A  TM=5.291E-01  e=5.118E+00  Bacillus anthracis str. Sterne
  8flj-assembly1_H  TM=5.140E-01  e=6.606E+00  Pseudomonas aeruginosa PA14
  1p78-assembly1_B  TM=4.618E-01  e=6.198E+00  Anabaena sp.
  5j0n-assembly1_L  TM=5.362E-01  e=7.999E+00  Escherichia coli